Protein AF-F9HI30-F1 (afdb_monomer_lite)

Foldseek 3Di:
DDLVVLLVLQVVLLVVCPVVDDDPPDDSVNSSVVLSVQLCVVCVVPVVVVVPSVVSNVVSSVSSVVVVVVSVVVVVVVVVVVPPDPPDPCVNCVVVDPDPDDDPVRVVVVVVLVVVVLVPDDPVVNVVVVCVVVVHDDPCNVVVVVVVCVSCVVVDPVVD

Radius of gyration: 36.98 Å; chains: 1; bounding box: 90×28×68 Å

Sequence (160 aa):
MDFQELYRNVQGIVRRCYKDYYLHLWEYSDWEQEGMMALYELVKSRPELLQDKTMLYRCFKTKFRNRIHDKIRRQESQKRKLDKAPYEEVSEIGHKLRMKEMYLDELVAFRSAMAEYRSGLGPEEYKQYERLMADERFKGRKAMLRDLSEHLRDFNPRLD

Structure (mmCIF, N/CA/C/O backbone):
data_AF-F9HI30-F1
#
_entry.id   AF-F9HI30-F1
#
loop_
_atom_site.group_PDB
_atom_site.id
_atom_site.type_symbol
_atom_site.label_atom_id
_atom_site.label_alt_id
_atom_site.label_comp_id
_atom_site.label_asym_id
_atom_site.label_entity_id
_atom_site.label_seq_id
_atom_site.pdbx_PDB_ins_code
_atom_site.Cartn_x
_atom_site.Cartn_y
_atom_site.Cartn_z
_atom_site.occupancy
_atom_site.B_iso_or_equiv
_atom_site.auth_seq_id
_atom_site.auth_comp_id
_atom_site.auth_asym_id
_atom_site.auth_atom_id
_atom_site.pdbx_PDB_model_num
ATOM 1 N N . MET A 1 1 ? -24.486 -2.790 30.122 1.00 65.00 1 MET A N 1
ATOM 2 C CA . MET A 1 1 ? -24.423 -1.999 28.879 1.00 65.00 1 MET A CA 1
ATOM 3 C C . MET A 1 1 ? -24.272 -2.983 27.740 1.00 65.00 1 MET A C 1
ATOM 5 O O . MET A 1 1 ? -23.368 -3.807 27.815 1.00 65.00 1 MET A O 1
ATOM 9 N N . ASP A 1 2 ? -25.180 -2.972 26.771 1.00 86.00 2 ASP A N 1
ATOM 10 C CA . ASP A 1 2 ? -25.094 -3.881 25.630 1.00 86.00 2 ASP A CA 1
ATOM 11 C C . ASP A 1 2 ? -23.981 -3.414 24.678 1.00 86.00 2 ASP A C 1
ATOM 13 O O . ASP A 1 2 ? -23.933 -2.254 24.261 1.00 86.00 2 ASP A O 1
ATOM 17 N N . PHE A 1 3 ? -23.048 -4.313 24.364 1.00 90.69 3 PHE A N 1
ATOM 18 C CA . PHE A 1 3 ? -21.945 -4.018 23.456 1.00 90.69 3 PHE A CA 1
ATOM 19 C C . PHE A 1 3 ? -22.449 -3.721 22.039 1.00 90.69 3 PHE A C 1
ATOM 21 O O . PHE A 1 3 ? -21.887 -2.860 21.361 1.00 90.69 3 PHE A O 1
ATOM 28 N N . GLN A 1 4 ? -23.532 -4.374 21.600 1.00 92.25 4 GLN A N 1
ATOM 29 C CA . GLN A 1 4 ? -24.124 -4.081 20.295 1.00 92.25 4 GLN A CA 1
ATOM 30 C C . GLN A 1 4 ? -24.676 -2.656 20.242 1.00 92.25 4 GLN A C 1
ATOM 32 O O . GLN A 1 4 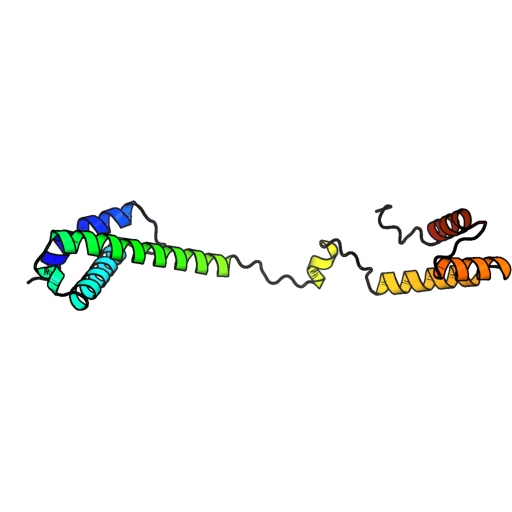? -24.455 -1.945 19.261 1.00 92.25 4 GLN A O 1
ATOM 37 N N . GLU A 1 5 ? -25.341 -2.201 21.303 1.00 91.38 5 GLU A N 1
ATOM 38 C CA . GLU A 1 5 ? -25.827 -0.825 21.410 1.00 91.38 5 GLU A CA 1
ATOM 39 C C . GLU A 1 5 ? -24.676 0.193 21.411 1.00 91.38 5 GLU A C 1
ATOM 41 O O . GLU A 1 5 ? -24.740 1.222 20.733 1.00 91.38 5 GLU A O 1
ATOM 46 N N . LEU A 1 6 ? -23.575 -0.118 22.103 1.00 91.75 6 LEU A N 1
ATOM 47 C CA . LEU A 1 6 ? -22.369 0.706 22.070 1.00 91.75 6 LEU A CA 1
ATOM 48 C C . LEU A 1 6 ? -21.787 0.802 20.656 1.00 91.75 6 LEU A C 1
ATOM 50 O O . LEU A 1 6 ? -21.447 1.896 20.202 1.00 91.75 6 LEU A O 1
ATOM 54 N N . TYR A 1 7 ? -21.711 -0.328 19.955 1.00 95.81 7 TYR A N 1
ATOM 55 C CA . TYR A 1 7 ? -21.196 -0.396 18.595 1.00 95.81 7 TYR A CA 1
ATOM 56 C C . TYR A 1 7 ? -22.050 0.398 17.603 1.00 95.81 7 TYR A C 1
ATOM 58 O O . TYR A 1 7 ? -21.497 1.134 16.784 1.00 95.81 7 TYR A O 1
ATOM 66 N N . ARG A 1 8 ? -23.384 0.363 17.722 1.00 94.69 8 ARG A N 1
ATOM 67 C CA . ARG A 1 8 ? -24.293 1.163 16.876 1.00 94.69 8 ARG A CA 1
ATOM 68 C C . ARG A 1 8 ? -23.967 2.661 16.901 1.00 94.69 8 ARG A C 1
ATOM 70 O O . ARG A 1 8 ? -24.097 3.321 15.873 1.00 94.69 8 ARG A O 1
ATOM 77 N N . ASN A 1 9 ? -23.466 3.191 18.022 1.00 92.88 9 ASN A N 1
ATOM 78 C CA . ASN A 1 9 ? -23.069 4.604 18.123 1.00 92.88 9 ASN A CA 1
ATOM 79 C C . ASN A 1 9 ? -21.865 4.963 17.238 1.00 92.88 9 ASN A C 1
ATOM 81 O O . ASN A 1 9 ? -21.712 6.115 16.834 1.00 92.88 9 ASN A O 1
ATOM 85 N N . VAL A 1 10 ? -20.993 3.995 16.948 1.00 95.25 10 VAL A N 1
ATOM 86 C CA . VAL A 1 10 ? -19.764 4.204 16.168 1.00 95.25 10 VAL A CA 1
ATOM 87 C C . VAL A 1 10 ? -19.789 3.521 14.800 1.00 95.25 10 VAL A C 1
ATOM 89 O O . VAL A 1 10 ? -18.936 3.811 13.964 1.00 95.25 10 VAL A O 1
ATOM 92 N N . GLN A 1 11 ? -20.787 2.680 14.524 1.00 96.12 11 GLN A N 1
ATOM 93 C CA . GLN A 1 11 ? -20.939 1.927 13.275 1.00 96.12 11 GLN A CA 1
ATOM 94 C C . GLN A 1 11 ? -20.897 2.825 12.028 1.00 96.12 11 GLN A C 1
ATOM 96 O O . GLN A 1 11 ? -20.331 2.457 10.999 1.00 96.12 11 GLN A O 1
ATOM 101 N N . GLY A 1 12 ? -21.411 4.057 12.118 1.00 96.19 12 GLY A N 1
ATOM 102 C CA . GLY A 1 12 ? -21.338 5.030 11.023 1.00 96.19 12 GLY A CA 1
ATOM 103 C C . GLY A 1 12 ? -19.906 5.350 10.567 1.00 96.19 12 GLY A C 1
ATOM 104 O O . GLY A 1 12 ? -19.689 5.654 9.393 1.00 96.19 12 GLY A O 1
ATOM 105 N N . ILE A 1 13 ? -18.919 5.244 11.464 1.00 96.50 13 ILE A N 1
ATOM 106 C CA . ILE A 1 13 ? -17.495 5.392 11.137 1.00 96.50 13 ILE A CA 1
ATOM 107 C C . ILE A 1 13 ? -17.023 4.198 10.309 1.00 96.50 13 ILE A C 1
ATOM 109 O O . ILE A 1 13 ? -16.378 4.399 9.282 1.00 96.50 13 ILE A O 1
ATOM 113 N N . VAL A 1 14 ? -17.375 2.977 10.721 1.00 97.50 14 VAL A N 1
ATOM 114 C CA . VAL A 1 14 ? -17.015 1.738 10.013 1.00 97.50 14 VAL A CA 1
ATOM 115 C C . VAL A 1 14 ? -17.585 1.762 8.602 1.00 97.50 14 VAL A C 1
ATOM 117 O O . VAL A 1 14 ? -16.844 1.615 7.631 1.00 97.50 14 VAL A O 1
ATOM 120 N N . ARG A 1 15 ? -18.874 2.091 8.477 1.00 96.00 15 ARG A N 1
ATOM 121 C CA . ARG A 1 15 ? -19.552 2.227 7.185 1.00 96.00 15 ARG A CA 1
ATOM 122 C C . ARG A 1 15 ? -18.930 3.302 6.295 1.00 96.00 15 ARG A C 1
ATOM 124 O O . ARG A 1 15 ? -18.919 3.149 5.077 1.00 96.00 15 ARG A O 1
ATOM 131 N N . ARG A 1 16 ? -18.429 4.398 6.874 1.00 94.19 16 ARG A N 1
ATOM 132 C CA . ARG A 1 16 ? -17.706 5.427 6.115 1.00 94.19 16 ARG A CA 1
ATOM 133 C C . ARG A 1 16 ? -16.370 4.892 5.607 1.00 94.19 16 ARG A C 1
ATOM 135 O O . ARG A 1 16 ? -16.104 5.003 4.421 1.00 94.19 16 ARG A O 1
ATOM 142 N N . CYS A 1 17 ? -15.577 4.249 6.462 1.00 93.62 17 CYS A N 1
ATOM 143 C CA . CYS A 1 17 ? -14.308 3.654 6.046 1.00 93.62 17 CYS A CA 1
ATOM 144 C C . CYS A 1 17 ? -14.486 2.560 4.983 1.00 93.62 17 CYS A C 1
ATOM 146 O O . CYS A 1 17 ? -13.694 2.524 4.052 1.00 93.62 17 CYS A O 1
ATOM 148 N N . TYR A 1 18 ? -15.541 1.746 5.074 1.00 92.75 18 TYR A N 1
ATOM 149 C CA . TYR A 1 18 ? -15.896 0.763 4.045 1.00 92.75 18 TYR A CA 1
ATOM 150 C C . TYR A 1 18 ? -16.125 1.400 2.665 1.00 92.75 18 TYR A C 1
ATOM 152 O O . TYR A 1 18 ? -15.765 0.822 1.647 1.00 92.75 18 TYR A O 1
ATOM 160 N N . LYS A 1 19 ? -16.718 2.601 2.617 1.00 90.94 19 LYS A N 1
ATOM 161 C CA . LYS A 1 19 ? -16.919 3.339 1.361 1.00 90.94 19 LYS A CA 1
ATOM 162 C C . LYS A 1 19 ? -15.641 4.010 0.862 1.00 90.94 19 LYS A C 1
ATOM 164 O O . LYS A 1 19 ? -15.427 4.084 -0.342 1.00 90.94 19 LYS A O 1
ATOM 169 N N . ASP A 1 20 ? -14.834 4.526 1.783 1.00 92.12 20 ASP A N 1
ATOM 170 C CA . ASP A 1 20 ? -13.654 5.331 1.461 1.00 92.12 20 ASP A CA 1
ATOM 171 C C . ASP A 1 20 ? -12.433 4.474 1.076 1.00 92.12 20 ASP A C 1
ATOM 173 O O . ASP A 1 20 ? -11.501 4.982 0.452 1.00 92.12 20 ASP A O 1
ATOM 177 N N . TYR A 1 21 ? -12.400 3.197 1.469 1.00 91.50 21 TYR A N 1
ATOM 178 C CA . TYR A 1 21 ? -11.228 2.333 1.338 1.00 91.50 21 TYR A CA 1
ATOM 179 C C . TYR A 1 21 ? -11.580 0.946 0.796 1.00 91.50 21 TYR A C 1
ATOM 181 O O . TYR A 1 21 ? -12.605 0.369 1.141 1.00 91.50 21 TYR A O 1
ATOM 189 N N . TYR A 1 22 ? -10.666 0.373 0.012 1.00 89.00 22 TYR A N 1
ATOM 190 C CA . TYR A 1 22 ? -10.765 -0.997 -0.488 1.00 89.00 22 TYR A CA 1
ATOM 191 C C . TYR A 1 22 ? -9.755 -1.909 0.220 1.00 89.00 22 TYR A C 1
ATOM 193 O O . TYR A 1 22 ? -8.549 -1.656 0.184 1.00 89.00 22 TYR A O 1
ATOM 201 N N . LEU A 1 23 ? -10.251 -2.984 0.833 1.00 87.19 23 LEU A N 1
ATOM 202 C CA . LEU A 1 23 ? -9.451 -4.096 1.347 1.00 87.19 23 LEU A CA 1
ATOM 203 C C . LEU A 1 23 ? -9.806 -5.348 0.550 1.00 87.19 23 LEU A C 1
ATOM 205 O O . LEU A 1 23 ? -10.976 -5.705 0.421 1.00 87.19 23 LEU A O 1
ATOM 209 N N . HIS A 1 24 ? -8.793 -5.991 -0.023 1.00 84.19 24 HIS A N 1
ATOM 210 C CA . HIS A 1 24 ? -8.986 -7.158 -0.868 1.00 84.19 24 HIS A CA 1
ATOM 211 C C . HIS A 1 24 ? -9.536 -8.326 -0.039 1.00 84.19 24 HIS A C 1
ATOM 213 O O . HIS A 1 24 ? -9.061 -8.575 1.069 1.00 84.19 24 HIS A O 1
ATOM 219 N N . LEU A 1 25 ? -10.528 -9.032 -0.593 1.00 86.69 25 LEU A N 1
ATOM 220 C CA . LEU A 1 25 ? -11.259 -10.142 0.040 1.00 86.69 25 LEU A CA 1
ATOM 221 C C . LEU A 1 25 ? -12.093 -9.776 1.278 1.00 86.69 25 LEU A C 1
ATOM 223 O O . LEU A 1 25 ? -12.645 -10.678 1.891 1.00 86.69 25 LEU A O 1
ATOM 227 N N . TRP A 1 26 ? -12.196 -8.496 1.650 1.00 93.50 26 TRP A N 1
ATOM 228 C CA . TRP A 1 26 ? -13.072 -8.088 2.749 1.00 93.50 26 TRP A CA 1
ATOM 229 C C . TRP A 1 26 ? -14.489 -7.840 2.250 1.00 93.50 26 TRP A C 1
ATOM 231 O O . TRP A 1 26 ? -14.728 -6.965 1.412 1.00 93.50 26 TRP A O 1
ATOM 241 N N . GLU A 1 27 ? -15.436 -8.551 2.841 1.00 93.44 27 GLU A N 1
ATOM 242 C CA . GLU A 1 27 ? -16.859 -8.265 2.763 1.00 93.44 27 GLU A CA 1
ATOM 243 C C . GLU A 1 27 ? -17.273 -7.275 3.855 1.00 93.44 27 GLU A C 1
ATOM 245 O O . GLU A 1 27 ? -16.555 -7.035 4.824 1.00 93.44 27 GLU A O 1
ATOM 250 N N . TYR A 1 28 ? -18.466 -6.685 3.734 1.00 93.06 28 TYR A N 1
ATOM 251 C CA . TYR A 1 28 ? -18.967 -5.741 4.742 1.00 93.06 28 TYR A CA 1
ATOM 252 C C . TYR A 1 28 ? -19.019 -6.349 6.157 1.00 93.06 28 TYR A C 1
ATOM 254 O O . TYR A 1 28 ? -18.779 -5.653 7.142 1.00 93.06 28 TYR A O 1
ATOM 262 N N . SER A 1 29 ? -19.282 -7.652 6.260 1.00 95.81 29 SER A N 1
ATOM 263 C CA . SER A 1 29 ? -19.225 -8.419 7.509 1.00 95.81 29 SER A CA 1
ATOM 264 C C . SER A 1 29 ? -17.839 -8.372 8.164 1.00 95.81 29 SER A C 1
ATOM 266 O O . SER A 1 29 ? -17.763 -8.186 9.378 1.00 95.81 29 SER A O 1
ATOM 268 N N . ASP A 1 30 ? -16.754 -8.453 7.390 1.00 96.31 30 ASP A N 1
ATOM 269 C CA . ASP A 1 30 ? -15.380 -8.342 7.898 1.00 96.31 30 ASP A CA 1
ATOM 270 C C . ASP A 1 30 ? -15.098 -6.941 8.450 1.00 96.31 30 ASP A C 1
ATOM 272 O O . ASP A 1 30 ? -14.488 -6.787 9.511 1.00 96.31 30 ASP A O 1
ATOM 276 N N . TRP A 1 31 ? -15.597 -5.900 7.772 1.00 96.88 31 TRP A N 1
ATOM 277 C CA . TRP A 1 31 ? -15.512 -4.520 8.259 1.00 96.88 31 TRP A CA 1
ATOM 278 C C . TRP A 1 31 ? -16.249 -4.341 9.585 1.00 96.88 31 TRP A C 1
ATOM 280 O O . TRP A 1 31 ? -15.728 -3.697 10.501 1.00 96.88 31 TRP A O 1
ATOM 290 N N . GLU A 1 32 ? -17.448 -4.915 9.699 1.00 97.06 32 GLU A N 1
ATOM 291 C CA . GLU A 1 32 ? -18.246 -4.871 10.922 1.00 97.06 32 GLU A CA 1
ATOM 292 C C . GLU A 1 32 ? -17.539 -5.601 12.068 1.00 97.06 32 GLU A C 1
ATOM 294 O O . GLU A 1 32 ? -17.373 -5.024 13.147 1.00 97.06 32 GLU A O 1
ATOM 299 N N . GLN A 1 33 ? -17.039 -6.815 11.818 1.00 96.69 33 GLN A N 1
ATOM 300 C CA . GLN A 1 33 ? -16.285 -7.597 12.797 1.00 96.69 33 GLN A CA 1
ATOM 301 C C . GLN A 1 33 ? -15.018 -6.875 13.256 1.00 96.69 33 GLN A C 1
ATOM 303 O O . GLN A 1 33 ? -14.793 -6.736 14.459 1.00 96.69 33 GLN A O 1
ATOM 308 N N . GLU A 1 34 ? -14.208 -6.352 12.335 1.00 97.31 34 GLU A N 1
ATOM 309 C CA . GLU A 1 34 ? -13.002 -5.606 12.698 1.00 97.31 34 GLU A CA 1
ATOM 310 C C . GLU A 1 34 ? -13.354 -4.333 13.483 1.00 97.31 34 GLU A C 1
ATOM 312 O O . GLU A 1 34 ? -12.654 -3.963 14.428 1.00 97.31 34 GLU A O 1
ATOM 317 N N . GLY A 1 35 ? -14.458 -3.670 13.130 1.00 97.31 35 GLY A N 1
ATOM 318 C CA . GLY A 1 35 ? -14.983 -2.526 13.868 1.00 97.31 35 GLY A CA 1
ATOM 319 C C . GLY A 1 35 ? -15.346 -2.882 15.308 1.00 97.31 35 GLY A C 1
ATOM 320 O O . GLY A 1 35 ? -14.970 -2.159 16.233 1.00 97.31 35 GLY A O 1
ATOM 321 N N . MET A 1 36 ? -16.032 -4.008 15.508 1.00 97.50 36 MET A N 1
ATOM 322 C CA . MET A 1 36 ? -16.354 -4.529 16.837 1.00 97.50 36 MET A CA 1
ATOM 323 C C . MET A 1 36 ? -15.083 -4.878 17.617 1.00 97.50 36 MET A C 1
ATOM 325 O O . MET A 1 36 ? -14.932 -4.455 18.762 1.00 97.50 36 MET A O 1
ATOM 329 N N . MET A 1 37 ? -14.122 -5.560 16.994 1.00 97.56 37 MET A N 1
ATOM 330 C CA . MET A 1 37 ? -12.845 -5.901 17.628 1.00 97.56 37 MET A CA 1
ATOM 331 C C . MET A 1 37 ? -12.071 -4.650 18.058 1.00 97.56 37 MET A C 1
ATOM 333 O O . MET A 1 37 ? -11.623 -4.553 19.202 1.00 97.56 37 MET A O 1
ATOM 337 N N . ALA A 1 38 ? -11.973 -3.649 17.181 1.00 97.12 38 ALA A N 1
ATOM 338 C CA . ALA A 1 38 ? -11.306 -2.387 17.485 1.00 97.12 38 ALA A CA 1
ATOM 339 C C . ALA A 1 38 ? -11.993 -1.624 18.629 1.00 97.12 38 ALA A C 1
ATOM 341 O O . ALA A 1 38 ? -11.315 -1.009 19.454 1.00 97.12 38 ALA A O 1
ATOM 342 N N . LEU A 1 39 ? -13.328 -1.664 18.692 1.00 97.06 39 LEU A N 1
ATOM 343 C CA . LEU A 1 39 ? -14.099 -1.023 19.755 1.00 97.06 39 LEU A CA 1
ATOM 344 C C . LEU A 1 39 ? -13.885 -1.739 21.088 1.00 97.06 39 LEU A C 1
ATOM 346 O O . LEU A 1 39 ? -13.647 -1.084 22.100 1.00 97.06 39 LEU A O 1
ATOM 350 N N . TYR A 1 40 ? -13.928 -3.070 21.079 1.00 96.00 40 TYR A N 1
ATOM 351 C CA . TYR A 1 40 ? -13.700 -3.890 22.262 1.00 96.00 40 TYR A CA 1
ATOM 352 C C . TYR A 1 40 ? -12.303 -3.657 22.844 1.00 96.00 40 TYR A C 1
ATOM 354 O O . TYR A 1 40 ? -12.174 -3.372 24.032 1.00 96.00 40 TYR A O 1
ATOM 362 N N . GLU A 1 41 ? -11.257 -3.694 22.015 1.00 96.31 41 GLU A N 1
ATOM 363 C CA . GLU A 1 41 ? -9.884 -3.392 22.442 1.00 96.31 41 GLU A CA 1
ATOM 364 C C . GLU A 1 41 ? -9.759 -1.970 23.016 1.00 96.31 41 GLU A C 1
ATOM 366 O O . GLU A 1 41 ? -9.074 -1.751 24.021 1.00 96.31 41 GLU A O 1
ATOM 371 N N . LEU A 1 42 ? -10.429 -0.992 22.394 1.00 95.50 42 LEU A N 1
ATOM 372 C CA . LEU A 1 42 ? -10.397 0.400 22.838 1.00 95.50 42 LEU A CA 1
ATOM 373 C C . LEU A 1 42 ? -11.048 0.555 24.214 1.00 95.50 42 LEU A C 1
ATOM 375 O O . LEU A 1 42 ? -10.442 1.129 25.109 1.00 95.50 42 LEU A O 1
ATOM 379 N N . VAL A 1 43 ? -12.245 0.007 24.400 1.00 94.31 43 VAL A N 1
ATOM 380 C CA . VAL A 1 43 ? -12.975 0.084 25.672 1.00 94.31 43 VAL A CA 1
ATOM 381 C C . VAL A 1 43 ? -12.277 -0.725 26.763 1.00 94.31 43 VAL A C 1
ATOM 383 O O . VAL A 1 43 ? -12.203 -0.278 27.902 1.00 94.31 43 VAL A O 1
ATOM 386 N N . LYS A 1 44 ? -11.708 -1.889 26.425 1.00 94.25 44 LYS A N 1
ATOM 387 C CA . LYS A 1 44 ? -10.944 -2.716 27.369 1.00 94.25 44 LYS A CA 1
ATOM 388 C C . LYS A 1 44 ? -9.696 -2.001 27.892 1.00 94.25 44 LYS A C 1
ATOM 390 O O . LYS A 1 44 ? -9.351 -2.166 29.056 1.00 94.25 44 LYS A O 1
ATOM 395 N N . SER A 1 45 ? -9.015 -1.236 27.038 1.00 94.31 45 SER A N 1
ATOM 396 C CA . SER A 1 45 ? -7.837 -0.450 27.436 1.00 94.31 45 SER A CA 1
ATOM 397 C C . SER A 1 45 ? -8.192 0.879 28.100 1.00 94.31 45 SER A C 1
ATOM 399 O O . SER A 1 45 ? -7.402 1.382 28.894 1.00 94.31 45 SER A O 1
ATOM 401 N N . ARG A 1 46 ? -9.356 1.448 27.770 1.00 92.81 46 ARG A N 1
ATOM 402 C CA . ARG A 1 46 ? -9.811 2.763 28.233 1.00 92.81 46 ARG A CA 1
ATOM 403 C C . ARG A 1 46 ? -11.295 2.735 28.625 1.00 92.81 46 ARG A C 1
ATOM 405 O O . ARG A 1 46 ? -12.139 3.244 27.876 1.00 92.81 46 ARG A O 1
ATOM 412 N N . PRO A 1 47 ? -11.640 2.120 29.770 1.00 91.12 47 PRO A N 1
ATOM 413 C CA . PRO A 1 47 ? -13.029 1.959 30.195 1.00 91.12 47 PRO A CA 1
ATOM 414 C C . PRO A 1 47 ? -13.725 3.294 30.497 1.00 91.12 47 PRO A C 1
ATOM 416 O O . PRO A 1 47 ? -14.951 3.370 30.424 1.00 91.12 47 PRO A O 1
ATOM 419 N N . GLU A 1 48 ? -12.973 4.367 30.764 1.00 91.50 48 GLU A N 1
ATOM 420 C CA . GLU A 1 48 ? -13.507 5.715 30.982 1.00 91.50 48 GLU A CA 1
ATOM 421 C C . GLU A 1 48 ? -14.300 6.251 29.776 1.00 91.50 48 GLU A C 1
ATOM 423 O O . GLU A 1 48 ? -15.213 7.062 29.933 1.00 91.50 48 GLU A O 1
ATOM 428 N N . LEU A 1 49 ? -14.022 5.744 28.569 1.00 89.88 49 LEU A N 1
ATOM 429 C CA . LEU A 1 49 ? -14.715 6.145 27.342 1.00 89.88 49 LEU A CA 1
ATOM 430 C C . LEU A 1 49 ? -16.183 5.698 27.301 1.00 89.88 49 LEU A C 1
ATOM 432 O O . LEU A 1 49 ? -16.947 6.197 26.480 1.00 89.88 49 LEU A O 1
ATOM 436 N N . LEU A 1 50 ? -16.604 4.784 28.179 1.00 88.94 50 LEU A N 1
ATOM 437 C CA . LEU A 1 50 ? -18.007 4.374 28.276 1.00 88.94 50 LEU A CA 1
ATOM 438 C C . LEU A 1 50 ? -18.917 5.491 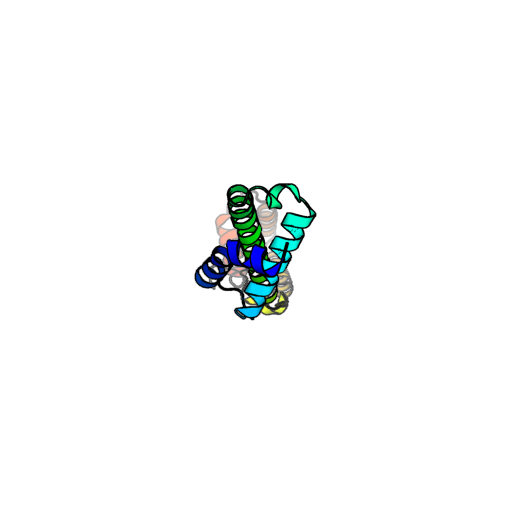28.802 1.00 88.94 50 LEU A C 1
ATOM 440 O O . LEU A 1 50 ? -20.113 5.483 28.517 1.00 88.94 50 LEU A O 1
ATOM 444 N N . GLN A 1 51 ? -18.359 6.443 29.553 1.00 88.19 51 GLN A N 1
ATOM 445 C CA . GLN A 1 51 ? -19.114 7.543 30.157 1.00 88.19 51 GLN A CA 1
ATOM 446 C C . GLN A 1 51 ? -19.231 8.753 29.217 1.00 88.19 51 GLN A C 1
ATOM 448 O O . GLN A 1 51 ? -20.222 9.477 29.273 1.00 88.19 51 GLN A O 1
ATOM 453 N N . ASP A 1 52 ? -18.267 8.941 28.307 1.00 90.19 52 ASP A N 1
ATOM 454 C CA . ASP A 1 52 ? -18.238 10.053 27.351 1.00 90.19 52 ASP A CA 1
ATOM 455 C C . ASP A 1 52 ? -18.331 9.558 25.899 1.00 90.19 52 ASP A C 1
ATOM 457 O O . ASP A 1 52 ? -17.340 9.203 25.249 1.00 90.19 52 ASP A O 1
ATOM 461 N N . LYS A 1 53 ? -19.552 9.614 25.354 1.00 86.94 53 LYS A N 1
ATOM 462 C CA . LYS A 1 53 ? -19.849 9.227 23.966 1.00 86.94 53 LYS A CA 1
ATOM 463 C C . LYS A 1 53 ? -19.074 10.054 22.932 1.00 86.94 53 LYS A C 1
ATOM 465 O O . LYS A 1 53 ? -18.719 9.528 21.877 1.00 86.94 53 LYS A O 1
ATOM 470 N N . THR A 1 54 ? -18.801 11.330 23.206 1.00 91.38 54 THR A N 1
ATOM 471 C CA . THR A 1 54 ? -18.105 12.218 22.260 1.00 91.38 54 THR A CA 1
ATOM 472 C C . THR A 1 54 ? -16.632 11.848 22.169 1.00 91.38 54 THR A C 1
ATOM 474 O O . THR A 1 54 ? -16.076 11.751 21.067 1.00 91.38 54 THR A O 1
ATOM 477 N N . MET A 1 55 ? -16.000 11.607 23.320 1.00 92.25 55 MET A N 1
ATOM 478 C CA . MET A 1 55 ? -14.618 11.135 23.368 1.00 92.25 55 MET A CA 1
ATOM 479 C C . MET A 1 55 ? -14.484 9.738 22.776 1.00 92.25 55 MET A C 1
ATOM 481 O O . MET A 1 55 ? -13.590 9.529 21.954 1.00 92.25 55 MET A O 1
ATOM 485 N N . LEU A 1 56 ? -15.408 8.822 23.082 1.00 93.81 56 LEU A N 1
ATOM 486 C CA . LEU A 1 56 ? -15.443 7.501 22.457 1.00 93.81 56 LEU A CA 1
ATOM 487 C C . LEU A 1 56 ? -15.472 7.606 20.932 1.00 93.81 56 LEU A C 1
ATOM 489 O O . LEU A 1 56 ? -14.647 6.989 20.262 1.00 93.81 56 LEU A O 1
ATOM 493 N N . TYR A 1 57 ? -16.372 8.424 20.380 1.00 94.38 57 TYR A N 1
ATOM 494 C CA . TYR A 1 57 ? -16.499 8.601 18.936 1.00 94.38 57 TYR A CA 1
ATOM 495 C C . TYR A 1 57 ? -15.204 9.130 18.303 1.00 94.38 57 TYR A C 1
ATOM 497 O O . TYR A 1 57 ? -14.740 8.593 17.295 1.00 94.38 57 TYR A O 1
ATOM 505 N N . ARG A 1 58 ? -14.575 10.156 18.898 1.00 95.00 58 ARG A N 1
ATOM 506 C CA . ARG A 1 58 ? -13.300 10.709 18.402 1.00 95.00 58 ARG A CA 1
ATOM 507 C C . ARG A 1 58 ? -12.166 9.690 18.478 1.00 95.00 58 ARG A C 1
ATOM 509 O O . ARG A 1 58 ? -11.463 9.494 17.486 1.00 95.00 58 ARG A O 1
ATOM 516 N N . CYS A 1 59 ? -11.993 9.043 19.627 1.00 95.81 59 CYS A N 1
ATOM 517 C CA . CYS A 1 59 ? -10.940 8.057 19.834 1.00 95.81 59 CYS A CA 1
ATOM 518 C C . CYS A 1 59 ? -11.120 6.861 18.901 1.00 95.81 59 CYS A C 1
ATOM 520 O O . CYS A 1 59 ? -10.171 6.492 18.210 1.00 95.81 59 CYS A O 1
ATOM 522 N N . PHE A 1 60 ? -12.333 6.312 18.818 1.00 97.50 60 PHE A N 1
ATOM 523 C CA . PHE A 1 60 ? -12.647 5.193 17.937 1.00 97.50 60 PHE A CA 1
ATOM 524 C C . PHE A 1 60 ? -12.412 5.551 16.472 1.00 97.50 60 PHE A C 1
ATOM 526 O O . PHE A 1 60 ? -11.748 4.793 15.770 1.00 97.50 60 PHE A O 1
ATOM 533 N N . LYS A 1 61 ? -12.854 6.733 16.021 1.00 96.94 61 LYS A N 1
ATOM 534 C CA . LYS A 1 61 ? -12.602 7.212 14.654 1.00 96.94 61 LYS A CA 1
ATOM 535 C C . LYS A 1 61 ? -11.121 7.154 14.296 1.00 96.94 61 LYS A C 1
ATOM 537 O O . LYS A 1 61 ? -10.766 6.626 13.244 1.00 96.94 61 LYS A O 1
ATOM 542 N N . THR A 1 62 ? 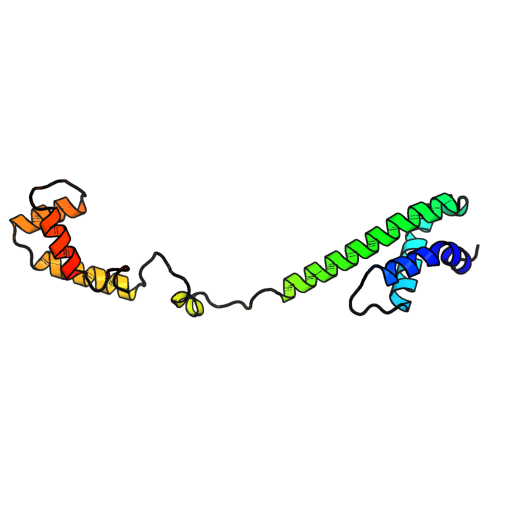-10.264 7.685 15.163 1.00 96.94 62 THR A N 1
ATOM 543 C CA . THR A 1 62 ? -8.816 7.693 14.933 1.00 96.94 62 THR A CA 1
ATOM 544 C C . THR A 1 62 ? -8.234 6.280 14.987 1.00 96.94 62 THR A C 1
ATOM 546 O O . THR A 1 62 ? -7.516 5.881 14.072 1.00 96.94 62 THR A O 1
ATOM 549 N N . LYS A 1 63 ? -8.576 5.491 16.015 1.00 96.38 63 LYS A N 1
ATOM 550 C CA . LYS A 1 63 ? -8.069 4.119 16.202 1.00 96.38 63 LYS A CA 1
ATOM 551 C C . LYS A 1 63 ? -8.448 3.206 15.038 1.00 96.38 63 LYS A C 1
ATOM 553 O O . LYS A 1 63 ? -7.587 2.502 14.517 1.00 96.38 63 LYS A O 1
ATOM 558 N N . PHE A 1 64 ? -9.713 3.239 14.622 1.00 97.69 64 PHE A N 1
ATOM 559 C CA . PHE A 1 64 ? -10.220 2.399 13.545 1.00 97.69 64 PHE A CA 1
ATOM 560 C C . PHE A 1 64 ? -9.605 2.792 12.202 1.00 97.69 64 PHE A C 1
ATOM 562 O O . PHE A 1 64 ? -9.095 1.932 11.492 1.00 97.69 64 PHE A O 1
ATOM 569 N N . ARG A 1 65 ? -9.540 4.093 11.883 1.00 96.31 65 ARG A N 1
ATOM 570 C CA . ARG A 1 65 ? -8.918 4.557 10.634 1.00 96.31 65 ARG A CA 1
ATOM 571 C C . ARG A 1 65 ? -7.447 4.148 10.533 1.00 96.31 65 ARG A C 1
ATOM 573 O O . ARG A 1 65 ? -7.035 3.653 9.488 1.00 96.31 65 ARG A O 1
ATOM 580 N N . ASN A 1 66 ? -6.682 4.301 11.614 1.00 96.31 66 ASN A N 1
ATOM 581 C CA . ASN A 1 66 ? -5.280 3.880 11.646 1.00 96.31 66 ASN A CA 1
ATOM 582 C C . ASN A 1 66 ? -5.146 2.368 11.427 1.00 96.31 66 ASN A C 1
ATOM 584 O O . ASN A 1 66 ? -4.324 1.9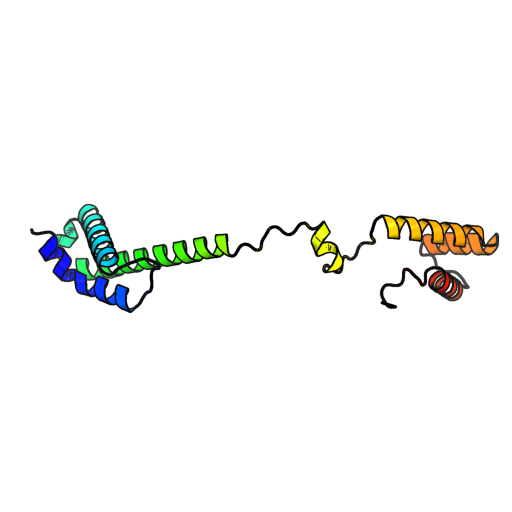38 10.624 1.00 96.31 66 ASN A O 1
ATOM 588 N N . ARG A 1 67 ? -6.007 1.570 12.069 1.00 96.19 67 ARG A N 1
ATOM 589 C CA . ARG A 1 67 ? -6.028 0.113 11.897 1.00 96.19 67 ARG A CA 1
ATOM 590 C C . ARG A 1 67 ? -6.303 -0.294 10.446 1.00 96.19 67 ARG A C 1
ATOM 592 O O . ARG A 1 67 ? -5.615 -1.167 9.924 1.00 96.19 67 ARG A O 1
ATOM 599 N N . ILE A 1 68 ? -7.241 0.372 9.771 1.00 96.56 68 ILE A N 1
ATOM 600 C CA . ILE A 1 68 ? -7.512 0.151 8.342 1.00 96.56 68 ILE A CA 1
ATOM 601 C C . ILE A 1 68 ? -6.311 0.542 7.476 1.00 96.56 68 ILE A C 1
ATOM 603 O O . ILE A 1 68 ? -5.919 -0.224 6.598 1.00 96.56 68 ILE A O 1
ATOM 607 N N . HIS A 1 69 ? -5.669 1.683 7.741 1.00 95.06 69 HIS A N 1
ATOM 608 C CA . HIS A 1 69 ? -4.445 2.068 7.025 1.00 95.06 69 HIS A CA 1
ATOM 609 C C . HIS A 1 69 ? -3.332 1.035 7.180 1.00 95.06 69 HIS A C 1
ATOM 611 O O . HIS A 1 69 ? -2.666 0.715 6.200 1.00 95.06 69 HIS A O 1
ATOM 617 N N . ASP A 1 70 ? -3.154 0.465 8.368 1.00 95.50 70 ASP A N 1
ATOM 618 C CA . ASP A 1 70 ? -2.159 -0.585 8.590 1.00 95.50 70 ASP A CA 1
ATOM 619 C C . ASP A 1 70 ? -2.482 -1.868 7.814 1.00 95.50 70 ASP A C 1
ATOM 621 O O . ASP A 1 70 ? -1.577 -2.488 7.246 1.00 95.50 70 ASP A O 1
ATOM 625 N N . LYS A 1 71 ? -3.764 -2.247 7.711 1.00 93.69 71 LYS A N 1
ATOM 626 C CA . LYS A 1 71 ? -4.198 -3.378 6.872 1.00 93.69 71 LYS A CA 1
ATOM 627 C C . LYS A 1 71 ? -3.891 -3.129 5.394 1.00 93.69 71 LYS A C 1
ATOM 629 O O . LYS A 1 71 ? -3.326 -4.011 4.749 1.00 93.69 71 LYS A O 1
ATOM 634 N N . ILE A 1 72 ? -4.173 -1.927 4.885 1.00 90.62 72 ILE A N 1
ATOM 635 C CA . ILE A 1 72 ? -3.866 -1.538 3.497 1.00 90.62 72 ILE A CA 1
ATOM 636 C C . ILE A 1 72 ? -2.355 -1.587 3.249 1.00 90.62 72 ILE A C 1
ATOM 638 O O . ILE A 1 72 ? -1.908 -2.223 2.297 1.00 90.62 72 ILE A O 1
ATOM 642 N N . ARG A 1 73 ? -1.542 -1.011 4.144 1.00 90.69 73 ARG A N 1
ATOM 643 C CA . ARG A 1 73 ? -0.071 -1.059 4.036 1.00 90.69 73 ARG A CA 1
ATOM 644 C C . ARG A 1 73 ? 0.454 -2.492 4.020 1.00 90.69 73 ARG A C 1
ATOM 646 O O . ARG A 1 73 ? 1.361 -2.809 3.251 1.00 90.69 73 ARG A O 1
ATOM 653 N N . ARG A 1 74 ? -0.110 -3.373 4.853 1.00 89.31 74 ARG A N 1
ATOM 654 C CA . ARG A 1 74 ? 0.251 -4.797 4.877 1.00 89.31 74 ARG A CA 1
ATOM 655 C C . ARG A 1 74 ? -0.105 -5.484 3.559 1.00 89.31 74 ARG A C 1
ATOM 657 O O . ARG A 1 74 ? 0.726 -6.231 3.048 1.00 89.31 74 ARG A O 1
ATOM 664 N N . GLN A 1 75 ? -1.282 -5.204 3.001 1.00 83.88 75 GLN A N 1
ATOM 665 C CA . GLN A 1 75 ? -1.705 -5.715 1.694 1.00 83.88 75 GLN A CA 1
ATOM 666 C C . GLN A 1 75 ? -0.756 -5.249 0.581 1.00 83.88 75 GLN A C 1
ATOM 668 O O . GLN A 1 75 ? -0.247 -6.067 -0.180 1.00 83.88 75 GLN A O 1
ATOM 673 N N . GLU A 1 76 ? -0.449 -3.954 0.512 1.00 83.25 76 GLU A N 1
ATOM 674 C CA . GLU A 1 76 ? 0.488 -3.403 -0.476 1.00 83.25 76 GLU A CA 1
ATOM 675 C C . GLU A 1 76 ? 1.906 -3.963 -0.321 1.00 83.25 76 GLU A C 1
ATOM 677 O O . GLU A 1 76 ? 2.611 -4.169 -1.307 1.00 83.25 76 GLU A O 1
ATOM 682 N N . SER A 1 77 ? 2.349 -4.213 0.913 1.00 83.75 77 SER A N 1
ATOM 683 C CA . SER A 1 77 ? 3.638 -4.853 1.181 1.00 83.75 77 SER A CA 1
ATOM 684 C C . SER A 1 77 ? 3.658 -6.308 0.713 1.00 83.75 77 SER A C 1
ATOM 686 O O . SER A 1 77 ? 4.642 -6.742 0.119 1.00 83.75 77 SER A O 1
ATOM 688 N N . GLN A 1 78 ? 2.581 -7.063 0.945 1.00 76.38 78 GLN A N 1
ATOM 689 C CA . GLN A 1 78 ? 2.447 -8.433 0.444 1.00 76.38 78 GLN A CA 1
ATOM 690 C C . GLN A 1 78 ? 2.425 -8.466 -1.083 1.00 76.38 78 GLN A C 1
ATOM 692 O O . GLN A 1 78 ? 3.153 -9.263 -1.670 1.00 76.38 78 GLN A O 1
ATOM 697 N N . LYS A 1 79 ? 1.682 -7.552 -1.718 1.00 74.62 79 LYS A N 1
ATOM 698 C CA . LYS A 1 79 ? 1.690 -7.402 -3.173 1.00 74.62 79 LYS A CA 1
ATOM 699 C C . LYS A 1 79 ? 3.106 -7.138 -3.691 1.00 74.62 79 LYS A C 1
ATOM 701 O O . LYS A 1 79 ? 3.554 -7.853 -4.568 1.00 74.62 79 LYS A O 1
ATOM 706 N N . ARG A 1 80 ? 3.870 -6.240 -3.059 1.00 69.75 80 ARG A N 1
ATOM 707 C CA . ARG A 1 80 ? 5.282 -5.983 -3.413 1.00 69.75 80 ARG A CA 1
ATOM 708 C C . ARG A 1 80 ? 6.211 -7.195 -3.276 1.00 69.75 80 ARG A C 1
ATOM 710 O O . ARG A 1 80 ? 7.231 -7.248 -3.950 1.00 69.75 80 ARG A O 1
ATOM 717 N N . LYS A 1 81 ? 5.904 -8.151 -2.393 1.00 66.88 81 LYS A N 1
ATOM 718 C CA . LYS A 1 81 ? 6.665 -9.410 -2.295 1.00 66.88 81 LYS A CA 1
ATOM 719 C C . LYS A 1 81 ? 6.351 -10.361 -3.448 1.00 66.88 81 LYS A C 1
ATOM 721 O O . LYS A 1 81 ? 7.236 -11.117 -3.831 1.00 66.88 81 LYS A O 1
ATOM 726 N N . LEU A 1 82 ? 5.114 -10.330 -3.944 1.00 62.38 82 LEU A N 1
ATOM 727 C CA . LEU A 1 82 ? 4.674 -11.086 -5.117 1.00 62.38 82 LEU A CA 1
ATOM 728 C C . LEU A 1 82 ? 5.137 -10.415 -6.418 1.00 62.38 82 LEU A C 1
ATOM 730 O O . LEU A 1 82 ? 5.581 -11.113 -7.315 1.00 62.38 82 LEU A O 1
ATOM 734 N N . ASP A 1 83 ? 5.169 -9.079 -6.463 1.00 57.94 83 ASP A N 1
ATOM 735 C CA . ASP A 1 83 ? 5.788 -8.268 -7.524 1.00 57.94 83 ASP A CA 1
ATOM 736 C C . ASP A 1 83 ? 7.336 -8.298 -7.458 1.00 57.94 83 ASP A C 1
ATOM 738 O O . ASP A 1 83 ? 8.009 -7.410 -7.987 1.00 57.94 83 ASP A O 1
ATOM 742 N N . LYS A 1 84 ? 7.944 -9.297 -6.798 1.00 57.97 84 LYS A N 1
ATOM 743 C CA . LYS A 1 84 ? 9.357 -9.595 -7.044 1.00 57.97 84 LYS A CA 1
ATOM 744 C C . LYS A 1 84 ? 9.440 -10.142 -8.461 1.00 57.97 84 LYS A C 1
ATOM 746 O O . LYS A 1 84 ? 8.814 -11.157 -8.758 1.00 57.97 84 LYS A O 1
ATOM 751 N N . ALA A 1 85 ? 10.224 -9.480 -9.311 1.00 59.41 85 ALA A N 1
ATOM 752 C CA . ALA A 1 85 ? 10.629 -10.069 -10.577 1.00 59.41 85 ALA A CA 1
ATOM 753 C C . ALA A 1 85 ? 11.140 -11.503 -10.316 1.00 59.41 85 ALA A C 1
ATOM 755 O O . ALA A 1 85 ? 11.761 -11.729 -9.264 1.00 59.41 85 ALA A O 1
ATOM 756 N N . PRO A 1 86 ? 10.856 -12.468 -11.210 1.00 62.62 86 PRO A N 1
ATOM 757 C CA . PRO A 1 86 ? 11.459 -13.790 -11.128 1.00 62.62 86 PRO A CA 1
ATOM 758 C C . PRO A 1 86 ? 12.967 -13.649 -10.910 1.00 62.62 86 PRO A C 1
ATOM 760 O O . PRO A 1 86 ? 13.582 -12.707 -11.410 1.00 62.62 86 PRO A O 1
ATOM 763 N N . TYR A 1 87 ? 13.560 -14.559 -10.138 1.00 57.94 87 TYR A N 1
ATOM 764 C CA . TYR A 1 87 ? 15.011 -14.679 -10.148 1.00 57.94 87 TYR A CA 1
ATOM 765 C C . TYR A 1 87 ? 15.418 -15.053 -11.577 1.00 57.94 87 TYR A C 1
ATOM 767 O O . TYR A 1 87 ? 15.174 -16.177 -12.003 1.00 57.94 87 TYR A O 1
ATOM 775 N N . GLU A 1 88 ? 15.949 -14.085 -12.318 1.00 59.47 88 GLU A N 1
ATOM 776 C CA . GLU A 1 88 ? 16.614 -14.304 -13.598 1.00 59.47 88 GLU A CA 1
ATOM 777 C C . GLU A 1 88 ? 18.093 -14.547 -13.298 1.00 59.47 88 GLU A C 1
ATOM 779 O O . GLU A 1 88 ? 18.733 -13.767 -12.581 1.00 59.47 88 GLU A O 1
ATOM 784 N N . GLU A 1 89 ? 18.628 -15.662 -13.793 1.00 62.09 89 GLU A N 1
ATOM 785 C CA . GLU A 1 89 ? 20.038 -15.978 -13.610 1.00 62.09 89 GLU A CA 1
ATOM 786 C C . GLU A 1 89 ? 20.879 -14.932 -14.363 1.00 62.09 89 GLU A C 1
ATOM 788 O O . GLU A 1 89 ? 20.575 -14.560 -15.496 1.00 62.09 89 GLU A O 1
ATOM 793 N N . VAL A 1 90 ? 21.942 -14.413 -13.740 1.00 58.84 90 VAL A N 1
ATOM 794 C CA . VAL A 1 90 ? 22.766 -13.339 -14.336 1.00 58.84 90 VAL A CA 1
ATOM 795 C C . VAL A 1 90 ? 23.391 -13.778 -15.670 1.00 58.84 90 VAL A C 1
ATOM 797 O O . VAL A 1 90 ? 23.573 -12.954 -16.563 1.00 58.84 90 VAL A O 1
ATOM 800 N N . SER A 1 91 ? 23.652 -15.077 -15.830 1.00 61.03 91 SER A N 1
ATOM 801 C CA . SER A 1 91 ? 24.039 -15.736 -17.086 1.00 61.03 91 SER A CA 1
ATOM 802 C C . SER A 1 91 ? 22.992 -15.571 -18.194 1.00 61.03 91 SER A C 1
ATOM 804 O O . SER A 1 91 ? 23.354 -15.313 -19.340 1.00 61.03 91 SER A O 1
ATOM 806 N N . GLU A 1 92 ? 21.701 -15.668 -17.870 1.00 58.31 92 GLU A N 1
ATOM 807 C CA . GLU A 1 92 ? 20.599 -15.580 -18.833 1.00 58.31 92 GLU A CA 1
ATOM 808 C C . GLU A 1 92 ? 20.360 -14.145 -19.310 1.00 58.31 92 GLU A C 1
ATOM 810 O O . GLU A 1 92 ? 19.988 -13.942 -20.463 1.00 58.31 92 GLU A O 1
ATOM 815 N N . ILE A 1 93 ? 20.608 -13.136 -18.469 1.00 59.50 93 ILE A N 1
ATOM 816 C CA . ILE A 1 93 ? 20.417 -11.713 -18.814 1.00 59.50 93 ILE A CA 1
ATOM 817 C C . ILE A 1 93 ? 21.706 -10.963 -19.155 1.00 59.50 93 ILE A C 1
ATOM 819 O O . ILE A 1 93 ? 21.637 -9.796 -19.545 1.00 59.50 93 ILE A O 1
ATOM 823 N N . GLY A 1 94 ? 22.869 -11.610 -19.049 1.00 59.22 94 GLY A N 1
ATOM 824 C CA . GLY A 1 94 ? 24.178 -11.003 -19.310 1.00 59.22 94 GLY A CA 1
ATOM 825 C C . GLY A 1 94 ? 24.265 -10.326 -20.680 1.00 59.22 94 GLY A C 1
ATOM 826 O O . GLY A 1 94 ? 24.754 -9.208 -20.779 1.00 59.22 94 GLY A O 1
ATOM 827 N N . HIS A 1 95 ? 23.654 -10.919 -21.709 1.00 58.16 95 HIS A N 1
ATOM 828 C CA . HIS A 1 95 ? 23.586 -10.353 -23.063 1.00 58.16 95 HIS A CA 1
ATOM 829 C C . HIS A 1 95 ? 22.766 -9.050 -23.174 1.00 58.16 95 HIS A C 1
ATOM 831 O O . HIS A 1 95 ? 22.929 -8.300 -24.133 1.00 58.16 95 HIS A O 1
ATOM 837 N N . LYS A 1 96 ? 21.866 -8.771 -22.219 1.00 53.00 96 LYS A N 1
ATOM 838 C CA . LYS A 1 96 ? 21.065 -7.530 -22.154 1.00 53.00 96 LYS A CA 1
ATOM 839 C C . LYS A 1 96 ? 21.720 -6.462 -21.285 1.00 53.00 96 LYS A C 1
ATOM 841 O O . LYS A 1 96 ? 21.368 -5.285 -21.374 1.00 53.00 96 LYS A O 1
ATOM 846 N N . LEU A 1 97 ? 22.643 -6.866 -20.417 1.00 56.44 97 LEU A N 1
ATOM 847 C CA . LEU A 1 97 ? 23.413 -5.966 -19.579 1.00 56.44 97 LEU A CA 1
ATOM 848 C C . LEU A 1 97 ? 24.630 -5.517 -20.379 1.00 56.44 97 LEU A C 1
ATOM 850 O O . LEU A 1 97 ? 25.487 -6.314 -20.737 1.00 56.44 97 LEU A O 1
ATOM 854 N N . ARG A 1 98 ? 24.735 -4.215 -20.643 1.00 53.31 98 ARG A N 1
ATOM 855 C CA . ARG A 1 98 ? 25.947 -3.629 -21.221 1.00 53.31 98 ARG A CA 1
ATOM 856 C C . ARG A 1 98 ? 27.051 -3.655 -20.158 1.00 53.31 98 ARG A C 1
ATOM 858 O O . ARG A 1 98 ? 27.283 -2.661 -19.470 1.00 53.31 98 ARG A O 1
ATOM 865 N N . MET A 1 99 ? 27.648 -4.824 -19.941 1.00 56.09 99 MET A N 1
ATOM 866 C CA . MET A 1 99 ? 28.737 -4.999 -18.991 1.00 56.09 99 MET A CA 1
ATOM 867 C C . MET A 1 99 ? 29.968 -4.249 -19.505 1.00 56.09 99 MET A C 1
ATOM 869 O O . MET A 1 99 ? 30.265 -4.232 -20.694 1.00 56.09 99 MET A O 1
ATOM 873 N N . LYS A 1 100 ? 30.662 -3.560 -18.596 1.00 57.50 100 LYS A N 1
ATOM 874 C CA . LYS A 1 100 ? 31.903 -2.827 -18.898 1.00 57.50 100 LYS A CA 1
ATOM 875 C C . LYS A 1 100 ? 33.104 -3.775 -19.067 1.00 57.50 100 LYS A C 1
ATOM 877 O O . LYS A 1 100 ? 34.192 -3.330 -19.420 1.00 57.50 100 LYS A O 1
ATOM 882 N N . GLU A 1 101 ? 32.915 -5.052 -18.762 1.00 66.31 101 GLU A N 1
ATOM 883 C CA . GLU A 1 101 ? 33.949 -6.078 -18.697 1.00 66.31 101 GLU A CA 1
ATOM 884 C C . GLU A 1 101 ? 33.812 -7.023 -19.894 1.00 66.31 101 GLU A C 1
ATOM 886 O O . GLU A 1 101 ? 32.696 -7.304 -20.325 1.00 66.31 101 GLU A O 1
ATOM 891 N N . MET A 1 102 ? 34.945 -7.478 -20.431 1.00 70.81 102 MET A N 1
ATOM 892 C CA . MET A 1 102 ? 34.986 -8.481 -21.499 1.00 70.81 102 MET A CA 1
ATOM 893 C C . MET A 1 102 ? 34.663 -9.861 -20.931 1.00 70.81 102 MET A C 1
ATOM 895 O O . MET A 1 102 ? 35.079 -10.181 -19.811 1.00 70.81 102 MET A O 1
ATOM 899 N N . TYR A 1 103 ? 33.987 -10.694 -21.718 1.00 76.50 103 TYR A N 1
ATOM 900 C CA . TYR A 1 103 ? 33.815 -12.102 -21.376 1.00 76.50 103 TYR A CA 1
ATOM 901 C C . TYR A 1 103 ? 35.175 -12.828 -21.346 1.00 76.50 103 TYR A C 1
ATOM 903 O O . TYR A 1 103 ? 36.183 -12.354 -21.875 1.00 76.50 103 TYR A O 1
ATOM 911 N N . LEU A 1 104 ? 35.247 -13.972 -20.656 1.00 79.44 104 LEU A N 1
ATOM 912 C CA . LEU A 1 104 ? 36.513 -14.687 -20.440 1.00 79.44 104 LEU A CA 1
ATOM 913 C C . LEU A 1 104 ? 37.154 -15.150 -21.758 1.00 79.44 104 LEU A C 1
ATOM 915 O O . LEU A 1 104 ? 38.370 -15.080 -21.916 1.00 79.44 104 LEU A O 1
ATOM 919 N N . ASP A 1 105 ? 36.335 -15.621 -22.688 1.00 79.19 105 ASP A N 1
ATOM 920 C CA . ASP A 1 105 ? 36.719 -16.009 -24.042 1.00 79.19 105 ASP A CA 1
ATOM 921 C C . ASP A 1 105 ? 37.212 -14.812 -24.865 1.00 79.19 105 ASP A C 1
ATOM 923 O O . ASP A 1 105 ? 38.291 -14.885 -25.457 1.00 79.19 105 ASP A O 1
ATOM 927 N N . GLU A 1 106 ? 36.502 -13.683 -24.822 1.00 82.69 106 GLU A N 1
ATOM 928 C CA . GLU A 1 106 ? 36.940 -12.427 -25.442 1.00 82.69 106 GLU A CA 1
ATOM 929 C C . GLU A 1 106 ? 38.282 -11.951 -24.866 1.00 82.69 106 GLU A C 1
ATOM 931 O O . GLU A 1 106 ? 39.172 -11.528 -25.603 1.00 82.69 106 GLU A O 1
ATOM 936 N N . LEU A 1 107 ? 38.469 -12.053 -23.546 1.00 84.19 107 LEU A N 1
ATOM 937 C CA . LEU A 1 107 ? 39.709 -11.683 -22.862 1.00 84.19 107 LEU A CA 1
ATOM 938 C C . LEU A 1 107 ? 40.877 -12.578 -23.298 1.00 84.19 107 LEU A C 1
ATOM 940 O O . LEU A 1 107 ? 41.991 -12.086 -23.503 1.00 84.19 107 LEU A O 1
ATOM 944 N N . VAL A 1 108 ? 40.642 -13.883 -23.456 1.00 87.88 108 VAL A N 1
ATOM 945 C CA . VAL A 1 108 ? 41.643 -14.820 -23.984 1.00 87.88 108 VAL A CA 1
ATOM 946 C C . VAL A 1 108 ? 42.002 -14.463 -25.427 1.00 87.88 108 VAL A C 1
ATOM 948 O O . VAL A 1 108 ? 43.189 -14.356 -25.737 1.00 87.88 108 VAL A O 1
ATOM 951 N N . ALA A 1 109 ? 41.011 -14.204 -26.284 1.00 88.81 109 ALA A N 1
ATOM 952 C C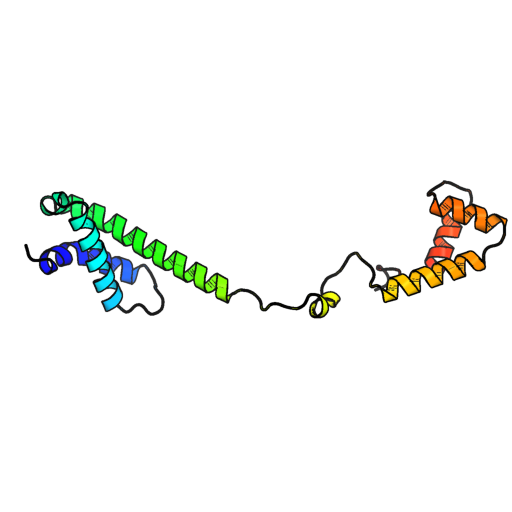A . ALA A 1 109 ? 41.232 -13.800 -27.672 1.00 88.81 109 ALA A CA 1
ATOM 953 C C . ALA A 1 109 ? 42.023 -12.483 -27.771 1.00 88.81 109 ALA A C 1
ATOM 955 O O . ALA A 1 109 ? 42.992 -12.394 -28.525 1.00 88.81 109 ALA A O 1
ATOM 956 N N . PHE A 1 110 ? 41.690 -11.495 -26.939 1.00 89.06 110 PHE A N 1
ATOM 957 C CA . PHE A 1 110 ? 42.400 -10.218 -26.864 1.00 89.06 110 PHE A CA 1
ATOM 958 C C . PHE A 1 110 ? 43.866 -10.381 -26.456 1.00 89.06 110 PHE A C 1
ATOM 960 O O . PHE A 1 110 ? 44.759 -9.773 -27.047 1.00 89.06 110 PHE A O 1
ATOM 967 N N . ARG A 1 111 ? 44.145 -11.228 -25.456 1.00 89.00 111 ARG A N 1
ATOM 968 C CA . ARG A 1 111 ? 45.524 -11.521 -25.035 1.00 89.00 111 ARG A CA 1
ATOM 969 C C . ARG A 1 111 ? 46.328 -12.179 -26.150 1.00 89.00 111 ARG A C 1
ATOM 971 O O . ARG A 1 111 ? 47.495 -11.831 -26.321 1.00 89.00 111 ARG A O 1
ATOM 978 N N . SER A 1 112 ? 45.713 -13.089 -26.900 1.00 90.81 112 SER A N 1
ATOM 979 C CA . SER A 1 112 ? 46.341 -13.724 -28.060 1.00 90.81 112 SER A CA 1
ATOM 980 C C . SER A 1 112 ? 46.653 -12.706 -29.160 1.00 90.81 112 SER A C 1
ATOM 982 O O . SER A 1 112 ? 47.794 -12.651 -29.611 1.00 90.81 112 SER A O 1
ATOM 984 N N . ALA A 1 113 ? 45.703 -11.833 -29.510 1.00 90.69 113 ALA A N 1
ATOM 985 C CA . ALA A 1 113 ? 45.906 -10.781 -30.510 1.00 90.69 113 ALA A CA 1
ATOM 986 C C . ALA A 1 113 ? 47.019 -9.794 -30.105 1.00 90.69 113 ALA A C 1
ATOM 988 O O . ALA A 1 113 ? 47.863 -9.425 -30.922 1.00 90.69 113 ALA A O 1
ATOM 989 N N . MET A 1 114 ? 47.081 -9.419 -28.822 1.00 91.00 114 MET A N 1
ATOM 990 C CA . MET A 1 114 ? 48.160 -8.590 -28.268 1.00 91.00 114 MET A CA 1
ATOM 991 C C . MET A 1 114 ? 49.530 -9.281 -28.315 1.00 91.00 114 MET A C 1
ATOM 993 O O . MET A 1 114 ? 50.546 -8.634 -28.576 1.00 91.00 114 MET A O 1
ATOM 997 N N . ALA A 1 115 ? 49.578 -10.589 -28.052 1.00 90.94 115 ALA A N 1
ATOM 998 C CA . ALA A 1 115 ? 50.813 -11.365 -28.126 1.00 90.94 115 ALA A CA 1
ATOM 999 C C . ALA A 1 115 ? 51.322 -11.484 -29.570 1.00 90.94 115 ALA A C 1
ATOM 1001 O O . ALA A 1 115 ? 52.522 -11.337 -29.806 1.00 90.94 115 ALA A O 1
ATOM 1002 N N . GLU A 1 116 ? 50.414 -11.689 -30.524 1.00 91.88 116 GLU A N 1
ATOM 1003 C CA . GLU A 1 116 ? 50.721 -11.732 -31.953 1.00 91.88 116 GLU A CA 1
ATOM 1004 C C . GLU A 1 116 ? 51.290 -10.396 -32.440 1.00 91.88 116 GLU A C 1
ATOM 1006 O O . GLU A 1 116 ? 52.391 -10.374 -32.993 1.00 91.88 116 GLU A O 1
ATOM 1011 N N . TYR A 1 117 ? 50.624 -9.281 -32.117 1.00 90.69 117 TYR A N 1
ATOM 1012 C CA . TYR A 1 117 ? 51.119 -7.937 -32.422 1.00 90.69 117 TYR A CA 1
ATOM 1013 C C . TYR A 1 117 ? 52.535 -7.728 -31.881 1.00 90.69 117 TYR A C 1
ATOM 1015 O O . TYR A 1 117 ? 53.439 -7.356 -32.622 1.00 90.69 117 TYR A O 1
ATOM 1023 N N . ARG A 1 118 ? 52.764 -8.054 -30.600 1.00 90.12 118 ARG A N 1
ATOM 1024 C CA . ARG A 1 118 ? 54.081 -7.927 -29.954 1.00 90.12 118 ARG A CA 1
ATOM 1025 C C . ARG A 1 118 ? 55.159 -8.760 -30.649 1.00 90.12 118 ARG A C 1
ATOM 1027 O O . ARG A 1 118 ? 56.305 -8.321 -30.708 1.00 90.12 118 ARG A O 1
ATOM 1034 N N . SER A 1 119 ? 54.811 -9.949 -31.141 1.00 89.62 119 SER A N 1
ATOM 1035 C CA . SER A 1 119 ? 55.752 -10.850 -31.815 1.00 89.62 119 SER A CA 1
ATOM 1036 C C . SER A 1 119 ? 56.175 -10.368 -33.208 1.00 89.62 119 SER A C 1
ATOM 1038 O O . SER A 1 119 ? 57.264 -10.718 -33.656 1.00 89.62 119 SER A O 1
ATOM 1040 N N . GLY A 1 120 ? 55.352 -9.541 -33.864 1.00 87.19 120 GLY A N 1
ATOM 1041 C CA . GLY A 1 120 ? 55.637 -8.961 -35.179 1.00 87.19 120 GLY A CA 1
ATOM 1042 C C . GLY A 1 120 ? 56.490 -7.687 -35.153 1.00 87.19 120 GLY A C 1
ATOM 1043 O O . GLY A 1 120 ? 56.906 -7.221 -36.211 1.00 87.19 120 GLY A O 1
ATOM 1044 N N . LEU A 1 121 ? 56.765 -7.120 -33.972 1.00 90.75 121 LEU A N 1
ATOM 1045 C CA . LEU A 1 121 ? 57.495 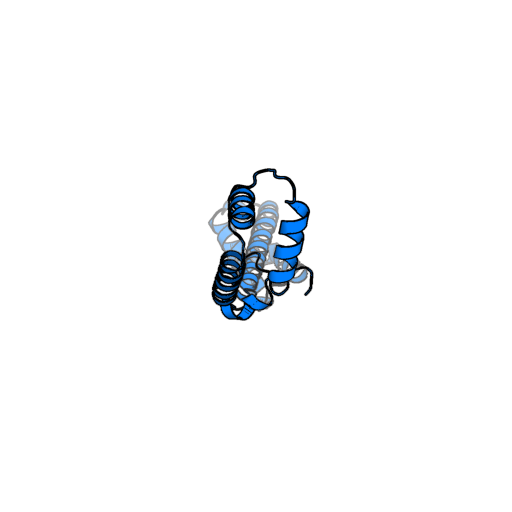-5.856 -33.840 1.00 90.75 121 LEU A CA 1
ATOM 1046 C C . LEU A 1 121 ? 59.007 -6.030 -34.010 1.00 90.75 121 LEU A C 1
ATOM 1048 O O . LEU A 1 121 ? 59.624 -6.935 -33.441 1.00 90.75 121 LEU A O 1
ATOM 1052 N N . GLY A 1 122 ? 59.635 -5.080 -34.706 1.00 90.75 122 GLY A N 1
ATOM 1053 C CA . GLY A 1 122 ? 61.090 -4.974 -34.737 1.00 90.75 122 GLY A CA 1
ATOM 1054 C C . GLY A 1 122 ? 61.691 -4.553 -33.381 1.00 90.75 122 GLY A C 1
ATOM 1055 O O . GLY A 1 122 ? 60.982 -4.063 -32.499 1.00 90.75 122 GLY A O 1
ATOM 1056 N N . PRO A 1 123 ? 63.023 -4.646 -33.193 1.00 88.62 123 PRO A N 1
ATOM 1057 C CA . PRO A 1 123 ? 63.678 -4.343 -31.912 1.00 88.62 123 PRO A CA 1
ATOM 1058 C C . PRO A 1 123 ? 63.450 -2.915 -31.390 1.00 88.62 123 PRO A C 1
ATOM 1060 O O . PRO A 1 123 ? 63.404 -2.689 -30.181 1.00 88.62 123 PRO A O 1
ATOM 1063 N N . GLU A 1 124 ? 63.330 -1.938 -32.292 1.00 86.75 124 GLU A N 1
ATOM 1064 C CA . GLU A 1 124 ? 63.107 -0.533 -31.933 1.00 86.75 124 GLU A CA 1
ATOM 1065 C C . GLU A 1 124 ? 61.623 -0.234 -31.666 1.00 86.75 124 GLU A C 1
ATOM 1067 O O . GLU A 1 124 ? 61.288 0.518 -30.750 1.00 86.75 124 GLU A O 1
ATOM 1072 N N . GLU A 1 125 ? 60.722 -0.880 -32.404 1.00 87.06 125 GLU A N 1
ATOM 1073 C CA . GLU A 1 125 ? 59.272 -0.779 -32.212 1.00 87.06 125 GLU A CA 1
ATOM 1074 C C . GLU A 1 125 ? 58.834 -1.484 -30.928 1.00 87.06 125 GLU A C 1
ATOM 1076 O O . GLU A 1 125 ? 57.994 -0.971 -30.196 1.00 87.06 125 GLU A O 1
ATOM 1081 N N . TYR A 1 126 ? 59.474 -2.598 -30.576 1.00 90.06 126 TYR A N 1
ATOM 1082 C CA . TYR A 1 126 ? 59.247 -3.286 -29.312 1.00 90.06 126 TYR A CA 1
ATOM 1083 C C . TYR A 1 126 ? 59.543 -2.382 -28.106 1.00 90.06 126 TYR A C 1
ATOM 1085 O O . TYR A 1 126 ? 58.752 -2.302 -27.168 1.00 90.06 126 TYR A O 1
ATOM 1093 N N . LYS A 1 127 ? 60.645 -1.618 -28.138 1.00 90.44 127 LYS A N 1
ATOM 1094 C CA . LYS A 1 127 ? 60.946 -0.630 -27.084 1.00 90.44 127 LYS A CA 1
ATOM 1095 C C . LYS A 1 127 ? 59.885 0.465 -27.012 1.00 90.44 127 LYS A C 1
ATOM 1097 O O . LYS A 1 127 ? 59.546 0.917 -25.924 1.00 90.44 127 LYS A O 1
ATOM 1102 N N . GLN A 1 128 ? 59.372 0.912 -28.156 1.00 90.56 128 GLN A N 1
ATOM 1103 C CA . GLN A 1 128 ? 58.286 1.891 -28.207 1.00 90.56 128 GLN A CA 1
ATOM 1104 C C . GLN A 1 128 ? 56.970 1.314 -27.664 1.00 90.56 128 GLN A C 1
ATOM 1106 O O . GLN A 1 128 ? 56.257 2.020 -26.955 1.00 90.56 128 GLN A O 1
ATOM 1111 N N . TYR A 1 129 ? 56.689 0.035 -27.915 1.00 91.06 129 TYR A N 1
ATOM 1112 C CA . TYR A 1 129 ? 55.545 -0.688 -27.362 1.00 91.06 129 TYR A CA 1
ATOM 1113 C C . TYR A 1 129 ? 55.628 -0.831 -25.836 1.00 91.06 129 TYR A C 1
ATOM 1115 O O . TYR A 1 129 ? 54.669 -0.510 -25.143 1.00 91.06 129 TYR A O 1
ATOM 1123 N N . GLU A 1 130 ? 56.778 -1.216 -25.278 1.00 91.50 130 GLU A N 1
ATOM 1124 C CA . GLU A 1 130 ? 56.959 -1.283 -23.816 1.00 91.50 130 GLU A CA 1
ATOM 1125 C C . GLU A 1 130 ? 56.752 0.099 -23.163 1.00 91.50 130 GLU A C 1
ATOM 1127 O O . GLU A 1 130 ? 56.066 0.226 -22.149 1.00 91.50 130 GLU A O 1
ATOM 1132 N N . ARG A 1 131 ? 57.250 1.166 -23.805 1.00 91.38 131 ARG A N 1
ATOM 1133 C CA . ARG A 1 131 ? 57.001 2.556 -23.382 1.00 91.38 131 ARG A CA 1
ATOM 1134 C C . ARG A 1 131 ? 55.530 2.955 -23.509 1.00 91.38 131 ARG A C 1
ATOM 1136 O O . ARG A 1 131 ? 55.038 3.717 -22.683 1.00 91.38 131 ARG A O 1
ATOM 1143 N N . LEU A 1 132 ? 54.816 2.445 -24.513 1.00 92.38 132 LEU A N 1
ATOM 1144 C CA . LEU A 1 132 ? 53.374 2.649 -24.667 1.00 92.38 132 LEU A CA 1
ATOM 1145 C C . LEU A 1 132 ? 52.589 1.988 -23.529 1.00 92.38 132 LEU A C 1
ATOM 1147 O O . LEU A 1 132 ? 51.690 2.621 -22.981 1.00 92.38 132 LEU A O 1
ATOM 1151 N N . MET A 1 133 ? 52.951 0.759 -23.151 1.00 89.81 133 MET A N 1
ATOM 1152 C CA . MET A 1 133 ? 52.316 0.023 -22.051 1.00 89.81 133 MET A CA 1
ATOM 1153 C C . MET A 1 133 ? 52.573 0.669 -20.681 1.00 89.81 133 MET A C 1
ATOM 1155 O O . MET A 1 133 ? 51.726 0.579 -19.797 1.00 89.81 133 MET A O 1
ATOM 1159 N N . ALA A 1 134 ? 53.699 1.372 -20.524 1.00 91.69 134 ALA A N 1
ATOM 1160 C CA . ALA A 1 134 ? 54.017 2.196 -19.355 1.00 91.69 134 ALA A CA 1
ATOM 1161 C C . ALA A 1 134 ? 53.388 3.613 -19.386 1.00 91.69 134 ALA A C 1
ATOM 1163 O O . ALA A 1 134 ? 53.660 4.425 -18.504 1.00 91.69 134 ALA A O 1
ATOM 1164 N N . ASP A 1 135 ? 52.565 3.918 -20.397 1.00 89.94 135 ASP A N 1
ATOM 1165 C CA . ASP A 1 135 ? 51.948 5.228 -20.665 1.00 89.94 135 ASP A CA 1
ATOM 1166 C C . ASP A 1 135 ? 52.941 6.396 -20.849 1.00 89.94 135 ASP A C 1
ATOM 1168 O O . ASP A 1 135 ? 52.664 7.567 -20.574 1.00 89.94 135 ASP A O 1
ATOM 1172 N N . GLU A 1 136 ? 54.125 6.107 -21.384 1.00 91.00 136 GLU A N 1
ATOM 1173 C CA . GLU A 1 136 ? 55.124 7.126 -21.677 1.00 91.00 136 GLU A CA 1
ATOM 1174 C C . GLU A 1 136 ? 54.890 7.836 -23.021 1.00 91.00 136 GLU A C 1
ATOM 1176 O O . GLU A 1 136 ? 54.232 7.356 -23.954 1.00 91.00 136 GLU A O 1
ATOM 1181 N N . ARG A 1 137 ? 55.502 9.018 -23.164 1.00 88.81 137 ARG A N 1
ATOM 1182 C CA . ARG A 1 137 ? 55.507 9.788 -24.414 1.00 88.81 137 ARG A CA 1
ATOM 1183 C C . ARG A 1 137 ? 56.730 9.452 -25.265 1.00 88.81 137 ARG A C 1
ATOM 1185 O O . ARG A 1 137 ? 57.864 9.540 -24.802 1.00 88.81 137 ARG A O 1
ATOM 1192 N N . PHE A 1 138 ? 56.506 9.175 -26.547 1.00 91.00 138 PHE A N 1
ATOM 1193 C CA . PHE A 1 138 ? 57.564 8.942 -27.532 1.00 91.00 138 PHE A CA 1
ATOM 1194 C C . PHE A 1 138 ? 57.144 9.397 -28.938 1.00 91.00 138 PHE A C 1
ATOM 1196 O O . PHE A 1 138 ? 55.957 9.566 -29.243 1.00 91.00 138 PHE A O 1
ATOM 1203 N N . LYS A 1 139 ? 58.133 9.627 -29.808 1.00 88.56 139 LYS A N 1
ATOM 1204 C CA . LYS A 1 139 ? 57.908 9.987 -31.214 1.00 88.56 139 LYS A CA 1
ATOM 1205 C C . LYS A 1 139 ? 57.328 8.774 -31.944 1.00 88.56 139 LYS A C 1
ATOM 1207 O O . LYS A 1 139 ? 57.913 7.706 -31.880 1.00 88.56 139 LYS A O 1
ATOM 1212 N N . GLY A 1 140 ? 56.188 8.939 -32.614 1.00 87.69 140 GLY A N 1
ATOM 1213 C CA . GLY A 1 140 ? 55.486 7.829 -33.277 1.00 87.69 140 GLY A CA 1
ATOM 1214 C C . GLY A 1 140 ? 54.344 7.206 -32.465 1.00 87.69 140 GLY A C 1
ATOM 1215 O O . GLY A 1 140 ? 53.582 6.428 -33.025 1.00 87.69 140 GLY A O 1
ATOM 1216 N N . ARG A 1 141 ? 54.112 7.623 -31.207 1.00 89.31 141 ARG A N 1
ATOM 1217 C CA . ARG A 1 141 ? 53.029 7.095 -30.345 1.00 89.31 141 ARG A CA 1
ATOM 1218 C C . ARG A 1 141 ? 51.652 7.074 -31.013 1.00 89.31 141 ARG A C 1
ATOM 1220 O O . ARG A 1 141 ? 50.920 6.103 -30.887 1.00 89.31 141 ARG A O 1
ATOM 1227 N N . LYS A 1 142 ? 51.288 8.141 -31.733 1.00 89.94 142 LYS A N 1
ATOM 1228 C CA . LYS A 1 142 ? 50.004 8.215 -32.458 1.00 89.94 142 LYS A CA 1
ATOM 1229 C C . LYS A 1 142 ? 49.911 7.223 -33.621 1.00 89.94 142 LYS A C 1
ATOM 1231 O O . LYS A 1 142 ? 48.812 6.775 -33.913 1.00 89.94 142 LYS A O 1
ATOM 1236 N N . ALA A 1 143 ? 51.027 6.932 -34.288 1.00 90.50 143 ALA A N 1
ATOM 1237 C CA . ALA A 1 143 ? 51.066 5.967 -35.382 1.00 90.50 143 ALA A CA 1
ATOM 1238 C C . ALA A 1 143 ? 50.941 4.542 -34.831 1.00 90.50 143 ALA A C 1
ATOM 1240 O O . ALA A 1 143 ? 50.070 3.810 -35.272 1.00 90.50 143 ALA A O 1
ATOM 1241 N N . MET A 1 144 ? 51.695 4.218 -33.776 1.00 91.06 144 MET A N 1
ATOM 1242 C CA . MET A 1 144 ? 51.604 2.921 -33.098 1.00 91.06 144 MET A CA 1
ATOM 1243 C C . MET A 1 144 ? 50.220 2.666 -32.484 1.00 91.06 144 MET A C 1
ATOM 1245 O O . MET A 1 144 ? 49.701 1.568 -32.579 1.00 91.06 144 MET A O 1
ATOM 1249 N N . LEU A 1 145 ? 49.575 3.682 -31.900 1.00 90.56 145 LEU A N 1
ATOM 1250 C CA . LEU A 1 145 ? 48.195 3.549 -31.415 1.00 90.56 145 LEU A CA 1
ATOM 1251 C C . LEU A 1 145 ? 47.177 3.321 -32.537 1.00 90.56 145 LEU A C 1
ATOM 1253 O O . LEU A 1 145 ? 46.143 2.707 -32.294 1.00 90.56 145 LEU A O 1
ATOM 1257 N N . ARG A 1 146 ? 47.436 3.850 -33.737 1.00 90.31 146 ARG A N 1
ATOM 1258 C CA . ARG A 1 146 ? 46.576 3.622 -34.901 1.00 90.31 146 ARG A CA 1
ATOM 1259 C C . ARG A 1 146 ? 46.733 2.192 -35.404 1.00 90.31 146 ARG A C 1
ATOM 1261 O O . ARG A 1 146 ? 45.725 1.530 -35.579 1.00 90.31 146 ARG A O 1
ATOM 1268 N N . ASP A 1 147 ? 47.970 1.732 -35.542 1.00 89.94 147 ASP A N 1
ATOM 1269 C CA . ASP A 1 147 ? 48.298 0.367 -35.961 1.00 89.94 147 ASP A CA 1
ATOM 1270 C C . ASP A 1 147 ? 47.733 -0.671 -34.978 1.00 89.94 147 ASP A C 1
ATOM 1272 O O . ASP A 1 147 ? 46.972 -1.558 -35.351 1.00 89.94 147 ASP A O 1
ATOM 1276 N N . LEU A 1 148 ? 47.951 -0.453 -33.677 1.00 89.88 148 LEU A N 1
ATOM 1277 C CA . LEU A 1 148 ? 47.361 -1.270 -32.617 1.00 89.88 148 LEU A CA 1
ATOM 1278 C C . LEU A 1 148 ? 45.820 -1.245 -32.641 1.00 89.88 148 LEU A C 1
ATOM 1280 O O . LEU A 1 148 ? 45.181 -2.262 -32.384 1.00 89.88 148 LEU A O 1
ATOM 1284 N N . SER A 1 149 ? 45.207 -0.098 -32.955 1.00 88.31 149 SER A N 1
ATOM 1285 C CA . SER A 1 149 ? 43.749 0.004 -33.108 1.00 88.31 149 SER A CA 1
ATOM 1286 C C . SER A 1 149 ? 43.224 -0.722 -34.348 1.00 88.31 149 SER A C 1
ATOM 1288 O O . SER A 1 149 ? 42.059 -1.114 -34.343 1.00 88.31 149 SER A O 1
ATOM 1290 N N . GLU A 1 150 ? 44.023 -0.850 -35.407 1.00 88.69 150 GLU A N 1
ATOM 1291 C CA . GLU A 1 150 ? 43.661 -1.607 -36.607 1.00 88.69 150 GLU A CA 1
ATOM 1292 C C . GLU A 1 150 ? 43.796 -3.111 -36.344 1.00 88.69 150 GLU A C 1
ATOM 1294 O O . GLU A 1 150 ? 42.888 -3.868 -36.681 1.00 88.69 150 GLU A O 1
ATOM 1299 N N . HIS A 1 151 ? 44.856 -3.526 -35.645 1.00 87.75 151 HIS A N 1
ATOM 1300 C CA . HIS A 1 151 ? 45.080 -4.917 -35.238 1.00 87.75 151 HIS A CA 1
ATOM 1301 C C . HIS A 1 151 ? 44.033 -5.432 -34.240 1.00 87.75 151 HIS A C 1
ATOM 1303 O O . HIS A 1 151 ? 43.634 -6.590 -34.288 1.00 87.75 151 HIS A O 1
ATOM 1309 N N . LEU A 1 152 ? 43.547 -4.567 -33.346 1.00 88.94 152 LEU A N 1
ATOM 1310 C CA . LEU A 1 152 ? 42.520 -4.894 -32.347 1.00 88.94 152 LEU A CA 1
ATOM 1311 C C . LEU A 1 152 ? 41.109 -4.439 -32.751 1.00 88.94 152 LEU A C 1
ATOM 1313 O O . LEU A 1 152 ? 40.260 -4.211 -31.885 1.00 88.94 152 LEU A O 1
ATOM 1317 N N . ARG A 1 153 ? 40.846 -4.270 -34.052 1.00 86.25 153 ARG A N 1
ATOM 1318 C CA . ARG A 1 153 ? 39.572 -3.735 -34.555 1.00 86.25 153 ARG A CA 1
ATOM 1319 C C . ARG A 1 153 ? 38.355 -4.517 -34.057 1.00 86.25 153 ARG A C 1
ATOM 1321 O O . ARG A 1 153 ? 37.355 -3.890 -33.713 1.00 86.25 153 ARG A O 1
ATOM 1328 N N . ASP A 1 154 ? 38.476 -5.837 -33.966 1.00 83.25 154 ASP A N 1
ATOM 1329 C CA . ASP A 1 154 ? 37.406 -6.754 -33.550 1.00 83.25 154 ASP A CA 1
ATOM 1330 C C . ASP A 1 154 ? 37.014 -6.600 -32.070 1.00 83.25 154 ASP A C 1
ATOM 1332 O O . ASP A 1 154 ? 35.967 -7.076 -31.651 1.00 83.25 154 ASP A O 1
ATOM 1336 N N . PHE A 1 155 ? 37.824 -5.893 -31.275 1.00 81.62 155 PHE A N 1
ATOM 1337 C CA . PHE A 1 155 ? 37.562 -5.615 -29.859 1.00 81.62 155 PHE A CA 1
ATOM 1338 C C . PHE A 1 155 ? 37.116 -4.167 -29.614 1.00 81.62 155 PHE A C 1
ATOM 1340 O O . PHE A 1 155 ? 37.090 -3.710 -28.469 1.00 81.62 155 PHE A O 1
ATOM 1347 N N . ASN A 1 156 ? 36.830 -3.394 -30.668 1.00 77.19 156 ASN A N 1
ATOM 1348 C CA . ASN A 1 156 ? 36.465 -1.989 -30.540 1.00 77.19 156 ASN A CA 1
ATOM 1349 C C . ASN A 1 156 ? 34.953 -1.827 -30.276 1.00 77.19 156 ASN A C 1
ATOM 1351 O O . ASN A 1 156 ? 34.162 -1.915 -31.214 1.00 77.19 156 ASN A O 1
ATOM 1355 N N . PRO A 1 157 ? 34.533 -1.426 -29.059 1.00 64.69 157 PRO A N 1
ATOM 1356 C CA . PRO A 1 157 ? 33.121 -1.357 -28.659 1.00 64.69 157 PRO A CA 1
ATOM 1357 C C . PRO A 1 157 ? 32.340 -0.195 -29.302 1.00 64.69 157 PRO A C 1
ATOM 1359 O O . PRO A 1 157 ? 31.264 0.168 -28.833 1.00 64.69 157 PRO A O 1
ATOM 1362 N N . ARG A 1 158 ? 32.928 0.491 -30.290 1.00 61.38 158 ARG A N 1
ATOM 1363 C CA . ARG A 1 158 ? 32.313 1.587 -31.058 1.00 61.38 158 ARG A CA 1
ATOM 1364 C C . ARG A 1 158 ? 31.991 1.198 -32.501 1.00 61.38 158 ARG A C 1
ATOM 1366 O O . ARG A 1 158 ? 31.492 2.049 -33.234 1.00 61.38 158 ARG A O 1
ATOM 1373 N N . LEU A 1 159 ? 32.377 -0.005 -32.925 1.00 56.59 159 LEU A N 1
ATOM 1374 C CA . LEU A 1 159 ? 32.074 -0.532 -34.256 1.00 56.59 159 LEU A CA 1
ATOM 1375 C C . LEU A 1 159 ? 30.819 -1.421 -34.268 1.00 56.59 159 LEU A C 1
ATOM 1377 O O . LEU A 1 159 ? 30.322 -1.688 -35.361 1.00 56.59 159 LEU A O 1
ATOM 1381 N N . ASP A 1 160 ? 30.305 -1.774 -33.085 1.00 47.25 160 ASP A N 1
ATOM 1382 C CA . ASP A 1 160 ? 29.033 -2.472 -32.843 1.00 47.25 160 ASP A CA 1
ATOM 1383 C C . ASP A 1 160 ? 27.913 -1.518 -32.391 1.00 47.25 160 ASP A C 1
ATOM 1385 O O . ASP A 1 160 ? 28.195 -0.588 -31.590 1.00 47.25 160 ASP A O 1
#

pLDDT: mean 85.59, std 12.74, range [47.25, 97.69]

Secondary structure (DSSP, 8-state):
--HHHHHHHHHHHHHHHHHH---TT--HHHHHHHHHHHHHHHHHH-GGGGT-HHHHHHHHHHHHHHHHHHHHHHHHHHHHHHTPPP---HHHHGGGS--SS--HHHHHHHHHHHHHHHHT--HHHHHHHHHHHTT---TTHHHHHHHHHHHTGGG-TT--